Protein AF-A0A6C0IFX6-F1 (afdb_monomer_lite)

Radius of gyration: 13.67 Å; chains: 1; bounding box: 35×26×36 Å

pLDDT: mean 86.65, std 9.09, range [55.78, 96.12]

Sequence (103 aa):
MAHICEYYYKIERQNGSVSKLKREEFRNCIEEYYDDFLTNEIYSISKIYKLKETNKRFKMTLFTTEYNFEPEDYIEHYRSLSEDIYGVKTLNEFDIVIIEKFN

Secondary structure (DSSP, 8-state):
---EEEEEEEEEETTS-EEEE-HHHHHHHHHHHHHHHHHS-EEEEEEEEEETTT--EEEEEEEETT----HHHHHHHHHHS-HHHH-TT-S-HHHHHHHHHH-

Organism: NCBI:txid1070528

Foldseek 3Di:
DWAWPDKWKWWAFQVGDIDTGHPVRVVCCCVVQVPVVLVGGTAWIWMWTATPPPRDIDIQTLDHPVDDDQLVVSVVVVVPDDCVVCNDCNDDPVSSVSNNSHD

Structure (mmCIF, N/CA/C/O backbone):
data_AF-A0A6C0IFX6-F1
#
_entry.id   AF-A0A6C0IFX6-F1
#
loop_
_atom_site.group_PDB
_atom_site.id
_atom_site.type_symbol
_atom_site.label_atom_id
_atom_site.label_alt_id
_atom_site.label_comp_id
_atom_site.label_asym_id
_atom_site.label_entity_id
_atom_site.label_seq_id
_atom_site.pdbx_PDB_ins_code
_atom_site.Cartn_x
_atom_site.Cartn_y
_atom_site.Cartn_z
_atom_site.occupancy
_atom_site.B_iso_or_equiv
_atom_site.auth_seq_id
_atom_site.auth_comp_id
_atom_site.auth_asym_id
_atom_site.auth_atom_id
_atom_site.pdbx_PDB_model_num
ATOM 1 N N . MET A 1 1 ? -16.604 -4.539 13.005 1.00 66.12 1 MET A N 1
ATOM 2 C CA . MET A 1 1 ? -16.081 -3.947 11.761 1.00 66.12 1 MET A CA 1
ATOM 3 C C . MET A 1 1 ? -15.253 -2.715 12.070 1.00 66.12 1 MET A C 1
ATOM 5 O O . MET A 1 1 ? -15.796 -1.720 12.539 1.00 66.12 1 MET A O 1
ATOM 9 N N . ALA A 1 2 ? -13.936 -2.814 11.882 1.00 79.00 2 ALA A N 1
ATOM 10 C CA . ALA A 1 2 ? -13.025 -1.688 12.057 1.00 79.00 2 ALA A CA 1
ATOM 11 C C . ALA A 1 2 ? -12.953 -0.848 10.769 1.00 79.00 2 ALA A C 1
ATOM 13 O O . ALA A 1 2 ? -13.082 -1.379 9.666 1.00 79.00 2 ALA A O 1
ATOM 14 N N . HIS A 1 3 ? -12.749 0.459 10.886 1.00 85.62 3 HIS A N 1
ATOM 15 C CA . HIS A 1 3 ? -12.799 1.392 9.765 1.00 85.62 3 HIS A CA 1
ATOM 16 C C . HIS A 1 3 ? -11.473 2.122 9.581 1.00 85.62 3 HIS A C 1
ATOM 18 O O . HIS A 1 3 ? -10.866 2.607 10.536 1.00 85.62 3 HIS A O 1
ATOM 24 N N . ILE A 1 4 ? -11.044 2.257 8.327 1.00 88.50 4 ILE A N 1
ATOM 25 C CA . ILE A 1 4 ? -9.862 3.044 7.977 1.00 88.50 4 ILE A CA 1
ATOM 26 C C . ILE A 1 4 ? -10.208 4.534 8.072 1.00 88.50 4 ILE A C 1
ATOM 28 O O . ILE A 1 4 ? -11.146 4.994 7.424 1.00 88.50 4 ILE A O 1
ATOM 32 N N . CYS A 1 5 ? -9.451 5.297 8.864 1.00 89.62 5 CYS A N 1
ATOM 33 C CA . CYS A 1 5 ? -9.633 6.750 8.994 1.00 89.62 5 CYS A CA 1
ATOM 34 C C . CYS A 1 5 ? -8.589 7.578 8.238 1.00 89.62 5 CYS A C 1
ATOM 36 O O . CYS A 1 5 ? -8.837 8.739 7.927 1.00 89.62 5 CYS A O 1
ATOM 38 N N . GLU A 1 6 ? -7.432 6.995 7.943 1.00 91.19 6 GLU A N 1
ATOM 39 C CA . GLU A 1 6 ? -6.330 7.654 7.248 1.00 91.19 6 GLU A CA 1
ATOM 40 C C . GLU A 1 6 ? -5.489 6.589 6.542 1.00 91.19 6 GLU A C 1
ATOM 42 O O . GLU A 1 6 ? -5.260 5.511 7.103 1.00 91.19 6 GLU A O 1
ATOM 47 N N . TYR A 1 7 ? -5.013 6.886 5.333 1.00 94.94 7 TYR A N 1
ATOM 48 C CA . TYR A 1 7 ? -3.993 6.080 4.671 1.00 94.94 7 TYR A CA 1
ATOM 49 C C . TYR A 1 7 ? -3.142 6.903 3.699 1.00 94.94 7 TYR A C 1
ATOM 51 O O . TYR A 1 7 ? -3.568 7.946 3.200 1.00 94.94 7 TYR A O 1
ATOM 59 N N . TYR A 1 8 ? -1.941 6.402 3.425 1.00 95.62 8 TYR A N 1
ATOM 60 C CA . TYR A 1 8 ? -1.032 6.894 2.393 1.00 95.62 8 TYR A CA 1
ATOM 61 C C . TYR A 1 8 ? -0.257 5.722 1.783 1.00 95.62 8 TYR A C 1
ATOM 63 O O . TYR A 1 8 ? -0.156 4.649 2.384 1.00 95.62 8 TYR A O 1
ATOM 71 N N . TYR A 1 9 ? 0.318 5.934 0.607 1.00 95.88 9 TYR A N 1
ATOM 72 C CA . TYR A 1 9 ? 1.211 4.994 -0.054 1.00 95.88 9 TYR A CA 1
ATOM 73 C C . TYR A 1 9 ? 2.657 5.361 0.255 1.00 95.88 9 TYR A C 1
ATOM 75 O O . TYR A 1 9 ? 3.070 6.511 0.106 1.00 95.88 9 TYR A O 1
ATOM 83 N N . LYS A 1 10 ? 3.420 4.383 0.726 1.00 95.75 10 LYS A N 1
ATOM 84 C CA . LYS A 1 10 ? 4.867 4.438 0.893 1.00 95.75 10 LYS A CA 1
ATOM 85 C C . LYS A 1 10 ? 5.493 3.763 -0.323 1.00 95.75 10 LYS A C 1
ATOM 87 O O . LYS A 1 10 ? 5.203 2.597 -0.574 1.00 95.75 10 LYS A O 1
ATOM 92 N N . ILE A 1 11 ? 6.340 4.488 -1.039 1.00 92.75 11 ILE A N 1
ATOM 93 C CA . ILE A 1 11 ? 7.115 3.971 -2.168 1.00 92.75 11 ILE A CA 1
ATOM 94 C C . ILE A 1 11 ? 8.578 4.001 -1.749 1.00 92.75 11 ILE A C 1
ATOM 96 O O . ILE A 1 11 ? 9.087 5.055 -1.364 1.00 92.75 11 ILE A O 1
ATOM 100 N N . GLU A 1 12 ? 9.226 2.846 -1.773 1.00 92.50 12 GLU A N 1
ATOM 101 C CA . GLU A 1 12 ? 10.642 2.682 -1.449 1.00 92.50 12 GLU A CA 1
ATOM 102 C C . GLU A 1 12 ? 11.388 2.392 -2.744 1.00 92.50 12 GLU A C 1
ATOM 104 O O . GLU A 1 12 ? 10.958 1.529 -3.509 1.00 92.50 12 GLU A O 1
ATOM 109 N N . ARG A 1 13 ? 12.486 3.108 -2.992 1.00 89.75 13 ARG A N 1
ATOM 110 C CA . ARG A 1 13 ? 13.356 2.876 -4.148 1.00 89.75 13 ARG A CA 1
ATOM 111 C C . ARG A 1 13 ? 14.601 2.079 -3.749 1.00 89.75 13 ARG A C 1
ATOM 113 O O . ARG A 1 13 ? 14.983 2.081 -2.581 1.00 89.75 13 ARG A O 1
ATOM 120 N N . GLN A 1 14 ? 15.268 1.439 -4.705 1.00 87.88 14 GLN A N 1
ATOM 121 C CA . GLN A 1 14 ? 16.463 0.613 -4.505 1.00 87.88 14 GLN A CA 1
ATOM 122 C C . GLN A 1 14 ? 17.633 1.422 -3.937 1.00 87.88 14 GLN A C 1
ATOM 124 O O . GLN A 1 14 ? 18.419 0.904 -3.151 1.00 87.88 14 GLN A O 1
ATOM 129 N N . ASN A 1 15 ? 17.707 2.719 -4.250 1.00 86.75 15 ASN A N 1
ATOM 130 C CA . ASN A 1 15 ? 18.670 3.643 -3.648 1.00 86.75 15 ASN A CA 1
ATOM 131 C C . ASN A 1 15 ? 18.355 4.022 -2.179 1.00 86.75 15 ASN A C 1
ATOM 133 O O . ASN A 1 15 ? 19.052 4.847 -1.589 1.00 86.75 15 ASN A O 1
ATOM 137 N N . GLY A 1 16 ? 17.298 3.454 -1.586 1.00 86.19 16 GLY A N 1
ATOM 138 C CA . GLY A 1 16 ? 16.865 3.700 -0.209 1.00 86.19 16 GLY A CA 1
ATOM 139 C C . GLY A 1 16 ? 15.996 4.946 -0.020 1.00 86.19 16 GLY A C 1
ATOM 140 O O . GLY A 1 16 ? 15.546 5.212 1.097 1.00 86.19 16 GLY A O 1
ATOM 141 N N . SER A 1 17 ? 15.732 5.721 -1.077 1.00 89.31 17 SER A N 1
ATOM 142 C CA . SER A 1 17 ? 14.811 6.857 -0.990 1.00 89.31 17 SER A CA 1
ATOM 143 C C . SER A 1 17 ? 13.376 6.391 -0.749 1.00 89.31 17 SER A C 1
ATOM 145 O O . SER A 1 17 ? 12.927 5.361 -1.253 1.00 89.31 17 SER A O 1
ATOM 147 N N . VAL A 1 18 ? 12.648 7.169 0.053 1.00 92.19 18 VAL A N 1
ATOM 148 C CA . VAL A 1 18 ? 11.276 6.856 0.452 1.00 92.19 18 VAL A CA 1
ATOM 149 C C . VAL A 1 18 ? 10.376 8.046 0.170 1.00 92.19 18 VAL A C 1
ATOM 151 O O . VAL A 1 18 ? 10.601 9.142 0.686 1.00 92.19 18 VAL A O 1
ATOM 154 N N . SER A 1 19 ? 9.304 7.806 -0.575 1.00 91.38 19 SER A N 1
ATOM 155 C CA . SER A 1 19 ? 8.232 8.770 -0.814 1.00 91.38 19 SER A CA 1
ATOM 156 C C . SER A 1 19 ? 6.965 8.347 -0.076 1.00 91.38 19 SER A C 1
ATOM 158 O O . SER A 1 19 ? 6.665 7.158 0.050 1.00 91.38 19 SER A O 1
ATOM 160 N N . LYS A 1 20 ? 6.214 9.327 0.430 1.00 95.25 20 LYS A N 1
ATOM 161 C CA . LYS A 1 20 ? 4.895 9.122 1.036 1.00 95.25 20 LYS A CA 1
ATOM 162 C C . LYS A 1 20 ? 3.889 9.965 0.274 1.00 95.25 20 LYS A C 1
ATOM 164 O O . LYS A 1 20 ? 3.998 11.185 0.310 1.00 95.25 20 LYS A O 1
ATOM 169 N N . LEU A 1 21 ? 2.946 9.314 -0.392 1.00 93.56 21 LEU A N 1
ATOM 170 C CA . LEU A 1 21 ? 1.983 9.956 -1.277 1.00 93.56 21 LEU A CA 1
ATOM 171 C C . LEU A 1 21 ? 0.558 9.624 -0.846 1.00 93.56 21 LEU A C 1
ATOM 173 O O . LEU A 1 21 ? 0.248 8.494 -0.457 1.00 93.56 21 LEU A O 1
ATOM 177 N N . LYS A 1 22 ? -0.339 10.597 -0.942 1.00 94.94 22 LYS A N 1
ATOM 178 C CA . LYS A 1 22 ? -1.780 10.343 -0.917 1.00 94.94 22 LYS A CA 1
ATOM 179 C C . LYS A 1 22 ? -2.198 9.646 -2.211 1.00 94.94 22 LYS A C 1
ATOM 181 O O . LYS A 1 22 ? -1.457 9.617 -3.189 1.00 94.94 22 LYS A O 1
ATOM 186 N N . ARG A 1 23 ? -3.420 9.108 -2.222 1.00 92.00 23 ARG A N 1
ATOM 187 C CA . ARG A 1 23 ? -3.988 8.424 -3.393 1.00 92.00 23 ARG A CA 1
ATOM 188 C C . ARG A 1 23 ? -3.889 9.259 -4.668 1.00 92.00 23 ARG A C 1
ATOM 190 O O . ARG A 1 23 ? -3.364 8.759 -5.647 1.00 92.00 23 ARG A O 1
ATOM 197 N N . GLU A 1 24 ? -4.367 10.500 -4.638 1.00 91.62 24 GLU A N 1
ATOM 198 C CA . GLU A 1 24 ? -4.400 11.354 -5.834 1.00 91.62 24 GLU A CA 1
ATOM 199 C C . GLU A 1 24 ? -2.993 11.702 -6.332 1.00 91.62 24 GLU A C 1
ATOM 201 O O . GLU A 1 24 ? -2.729 11.641 -7.524 1.00 91.62 24 GLU A O 1
ATOM 206 N N . GLU A 1 25 ? -2.058 11.979 -5.418 1.00 91.12 25 GLU A N 1
ATOM 207 C CA . GLU A 1 25 ? -0.659 12.250 -5.773 1.00 91.12 25 GLU A CA 1
ATOM 208 C C . GLU A 1 25 ? -0.025 11.030 -6.444 1.00 91.12 25 GLU A C 1
ATOM 210 O O . GLU A 1 25 ? 0.612 11.156 -7.485 1.00 91.12 25 GLU A O 1
ATOM 215 N N . PHE A 1 26 ? -0.240 9.837 -5.881 1.00 89.75 26 PHE A N 1
ATOM 216 C CA . PHE A 1 26 ? 0.303 8.617 -6.462 1.00 89.75 26 PHE A CA 1
ATOM 217 C C . PHE A 1 26 ? -0.360 8.276 -7.800 1.00 89.75 26 PHE A C 1
ATOM 219 O O . PHE A 1 26 ? 0.322 7.891 -8.746 1.00 89.75 26 PHE A O 1
ATOM 226 N N . ARG A 1 27 ? -1.676 8.464 -7.907 1.00 89.19 27 ARG A N 1
ATOM 227 C CA . ARG A 1 27 ? -2.409 8.267 -9.157 1.00 89.19 27 ARG A CA 1
ATOM 228 C C . ARG A 1 27 ? -1.844 9.142 -10.271 1.00 89.19 27 ARG A C 1
ATOM 230 O O . ARG A 1 27 ? -1.539 8.612 -11.333 1.00 89.19 27 ARG A O 1
ATOM 237 N N . ASN A 1 28 ? -1.629 10.426 -10.001 1.00 87.56 28 ASN A N 1
ATOM 238 C CA . ASN A 1 28 ? -1.034 11.337 -10.973 1.00 87.56 28 ASN A CA 1
ATOM 239 C C . ASN A 1 28 ? 0.389 10.900 -11.346 1.00 87.56 28 ASN A C 1
ATOM 241 O O . ASN A 1 28 ? 0.731 10.908 -12.519 1.00 87.56 28 ASN A O 1
ATOM 245 N N . CYS A 1 29 ? 1.203 10.432 -10.389 1.00 82.81 29 CYS A N 1
ATOM 246 C CA . CYS A 1 29 ? 2.534 9.898 -10.703 1.00 82.81 29 CYS A CA 1
ATOM 247 C C . CYS A 1 29 ? 2.487 8.684 -11.646 1.00 82.81 29 CYS A C 1
ATOM 249 O O . CYS A 1 29 ? 3.313 8.594 -12.551 1.00 82.81 29 CYS A O 1
ATOM 251 N N . ILE A 1 30 ? 1.538 7.763 -11.442 1.00 81.25 30 ILE A N 1
ATOM 252 C CA . ILE A 1 30 ? 1.351 6.597 -12.317 1.00 81.25 30 ILE A CA 1
ATOM 253 C C . ILE A 1 30 ? 0.865 7.040 -13.701 1.00 81.25 30 ILE A C 1
ATOM 255 O O . ILE A 1 30 ? 1.339 6.502 -14.691 1.00 81.25 30 ILE A O 1
ATOM 259 N N . GLU A 1 31 ? -0.075 7.983 -13.788 1.00 80.25 31 GLU A N 1
ATOM 260 C CA . GLU A 1 31 ? -0.654 8.425 -15.065 1.00 80.25 31 GLU A CA 1
ATOM 261 C C . GLU A 1 31 ? 0.312 9.301 -15.888 1.00 80.25 31 GLU A C 1
ATOM 263 O O . GLU A 1 31 ? 0.376 9.150 -17.105 1.00 80.25 31 GLU A O 1
ATOM 268 N N . GLU A 1 32 ? 1.083 10.184 -15.245 1.00 72.69 32 GLU A N 1
ATOM 269 C CA . GLU A 1 32 ? 1.979 11.134 -15.924 1.00 72.69 32 GLU A CA 1
ATOM 270 C C . GLU A 1 32 ? 3.347 10.538 -16.286 1.00 72.69 32 GLU A C 1
ATOM 272 O O . GLU A 1 32 ? 3.939 10.939 -17.286 1.00 72.69 32 GLU A O 1
ATOM 277 N N . TYR A 1 33 ? 3.856 9.590 -15.492 1.00 64.44 33 TYR A N 1
ATOM 278 C CA . TYR A 1 33 ? 5.241 9.117 -15.598 1.00 64.44 33 TYR A CA 1
ATOM 279 C C . TYR A 1 33 ? 5.356 7.594 -15.616 1.00 64.44 33 TYR A C 1
ATOM 281 O O . TYR A 1 33 ? 6.398 7.083 -15.234 1.00 64.44 33 TYR A O 1
ATOM 289 N N . TYR A 1 34 ? 4.320 6.853 -16.027 1.00 65.81 34 TYR A N 1
ATOM 290 C CA . TYR A 1 34 ? 4.283 5.386 -15.912 1.00 65.81 34 TYR A CA 1
ATOM 291 C C . TYR A 1 34 ? 5.581 4.684 -16.355 1.00 65.81 34 TYR A C 1
ATOM 293 O O . TYR A 1 34 ? 6.122 3.867 -15.610 1.00 65.81 34 TYR A O 1
ATOM 301 N N . ASP A 1 35 ? 6.118 5.055 -17.521 1.00 62.66 35 ASP A N 1
ATOM 302 C CA . ASP A 1 35 ? 7.339 4.459 -18.076 1.00 62.66 35 ASP A CA 1
ATOM 303 C C . ASP A 1 35 ? 8.603 4.856 -17.289 1.00 62.66 35 ASP A C 1
ATOM 305 O O . ASP A 1 35 ? 9.452 4.011 -17.001 1.00 62.66 35 ASP A O 1
ATOM 309 N N . ASP A 1 36 ? 8.708 6.111 -16.844 1.00 61.69 36 ASP A N 1
ATOM 310 C CA . ASP A 1 36 ? 9.794 6.584 -15.970 1.00 61.69 36 ASP A CA 1
ATOM 311 C C . ASP A 1 36 ? 9.684 5.998 -14.551 1.00 61.69 36 ASP A C 1
ATOM 313 O O . ASP A 1 36 ? 10.675 5.825 -13.843 1.00 61.69 36 ASP A O 1
ATOM 317 N N . PHE A 1 37 ? 8.469 5.687 -14.109 1.00 62.00 37 PHE A N 1
ATOM 318 C CA . PHE A 1 37 ? 8.167 5.137 -12.792 1.00 62.00 37 PHE A CA 1
ATOM 319 C C . PHE A 1 37 ? 8.478 3.634 -12.731 1.00 62.00 37 PHE A C 1
ATOM 321 O O . PH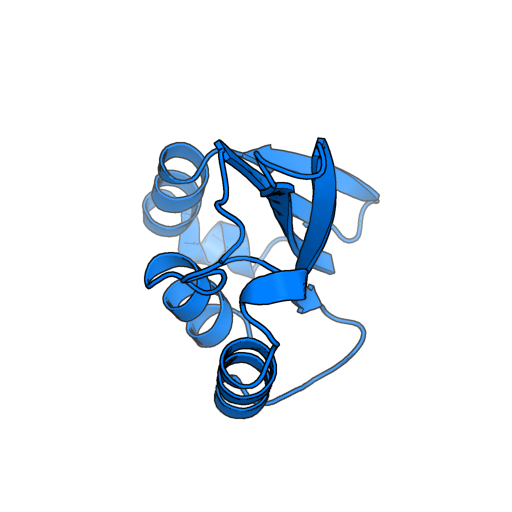E A 1 37 ? 8.944 3.157 -11.699 1.00 62.00 37 PHE A O 1
ATOM 328 N N . LEU A 1 38 ? 8.288 2.908 -13.842 1.00 58.75 38 LEU A N 1
ATOM 329 C CA . LEU A 1 38 ? 8.694 1.506 -14.011 1.00 58.75 38 LEU A CA 1
ATOM 330 C C . LEU A 1 38 ? 10.197 1.340 -14.281 1.00 58.75 38 LEU A C 1
ATOM 332 O O . LEU A 1 38 ? 10.793 0.362 -13.837 1.00 58.75 38 LEU A O 1
ATOM 336 N N . THR A 1 39 ? 10.829 2.286 -14.981 1.00 55.78 39 THR A N 1
ATOM 337 C CA . THR A 1 39 ? 12.284 2.250 -15.227 1.00 55.78 39 THR A CA 1
ATOM 338 C C . THR A 1 39 ? 13.112 2.636 -13.998 1.00 55.78 39 THR A C 1
ATOM 340 O O . THR A 1 39 ? 14.284 2.269 -13.914 1.00 55.78 39 THR A O 1
ATOM 343 N N . ASN A 1 40 ? 12.520 3.320 -13.013 1.00 58.38 40 ASN A N 1
ATOM 344 C CA . ASN A 1 40 ? 13.219 3.783 -11.817 1.00 58.38 40 ASN A CA 1
ATOM 345 C C . ASN A 1 40 ? 12.995 2.884 -10.603 1.00 58.38 40 ASN A C 1
ATOM 347 O O . ASN A 1 40 ? 12.144 3.178 -9.772 1.00 58.38 40 ASN A O 1
ATOM 351 N N . GLU A 1 41 ? 13.869 1.894 -10.423 1.00 74.56 41 GLU A N 1
ATOM 352 C CA . GLU A 1 41 ? 14.384 1.513 -9.100 1.00 74.56 41 GLU A CA 1
ATOM 353 C C . GLU A 1 41 ? 13.331 1.279 -7.992 1.00 74.56 41 GLU A C 1
ATOM 355 O O . GLU A 1 41 ? 13.649 1.509 -6.833 1.00 74.56 41 GLU A O 1
ATOM 360 N N . ILE A 1 42 ? 12.081 0.878 -8.248 1.00 86.94 42 ILE A N 1
ATOM 361 C CA . ILE A 1 42 ? 11.125 0.674 -7.146 1.00 86.94 42 ILE A CA 1
ATOM 362 C C . ILE A 1 42 ? 11.470 -0.635 -6.454 1.00 86.94 42 ILE A C 1
ATOM 364 O O . ILE A 1 42 ? 11.495 -1.696 -7.065 1.00 86.94 42 ILE A O 1
ATOM 368 N N . TYR A 1 43 ? 11.737 -0.541 -5.158 1.00 89.88 43 TYR A N 1
ATOM 369 C CA . TYR A 1 43 ? 11.981 -1.683 -4.295 1.00 89.88 43 TYR A CA 1
ATOM 370 C C . TYR A 1 43 ? 10.678 -2.249 -3.740 1.00 89.88 43 TYR A C 1
ATOM 372 O O . TYR A 1 43 ? 10.467 -3.456 -3.738 1.00 89.88 43 TYR A O 1
ATOM 380 N N . SER A 1 44 ? 9.791 -1.378 -3.247 1.00 92.25 44 SER A N 1
ATOM 381 C CA . SER A 1 44 ? 8.487 -1.807 -2.741 1.00 92.25 44 SER A CA 1
ATOM 382 C C . SER A 1 44 ? 7.461 -0.682 -2.738 1.00 92.25 44 SER A C 1
ATOM 384 O O . SER A 1 44 ? 7.794 0.497 -2.587 1.00 92.25 44 SER A O 1
ATOM 386 N N . ILE A 1 45 ? 6.193 -1.067 -2.850 1.00 93.19 45 ILE A N 1
ATOM 387 C CA . ILE A 1 45 ? 5.043 -0.178 -2.694 1.00 93.19 45 ILE A CA 1
ATOM 388 C C . ILE A 1 45 ? 4.186 -0.733 -1.565 1.00 93.19 45 ILE A C 1
ATOM 390 O O . ILE A 1 45 ? 3.902 -1.929 -1.494 1.00 93.19 45 ILE A O 1
ATOM 394 N N . SER A 1 46 ? 3.782 0.118 -0.629 1.00 95.25 46 SER A N 1
ATOM 395 C CA . SER A 1 46 ? 2.953 -0.301 0.499 1.00 95.25 46 SER A CA 1
ATOM 396 C C . SER A 1 46 ? 1.926 0.748 0.881 1.00 95.25 46 SER A C 1
ATOM 398 O O . SER A 1 46 ? 2.252 1.919 1.042 1.00 95.25 46 SER A O 1
ATOM 400 N N . LYS A 1 47 ? 0.693 0.324 1.133 1.00 95.69 47 LYS A N 1
ATOM 401 C CA . LYS A 1 47 ? -0.332 1.152 1.761 1.00 95.69 47 LYS A CA 1
ATOM 402 C C . LYS A 1 47 ? -0.167 1.101 3.275 1.00 95.69 47 LYS A C 1
ATOM 404 O O . LYS A 1 47 ? -0.264 0.041 3.894 1.00 95.69 47 LYS A O 1
ATOM 409 N N . ILE A 1 48 ? 0.066 2.258 3.880 1.00 96.12 48 ILE A N 1
ATOM 410 C CA . ILE A 1 48 ? 0.076 2.422 5.331 1.00 96.12 48 ILE A CA 1
ATOM 411 C C . ILE A 1 48 ? -1.253 3.036 5.731 1.00 96.12 48 ILE A C 1
ATOM 413 O O . ILE A 1 48 ? -1.578 4.137 5.289 1.00 96.12 48 ILE A O 1
ATOM 417 N N . TYR A 1 49 ? -2.015 2.344 6.570 1.00 94.44 49 TYR A N 1
ATOM 418 C CA . TYR A 1 49 ? -3.343 2.795 6.969 1.00 94.44 49 TYR A CA 1
ATOM 419 C C . TYR A 1 49 ? -3.566 2.661 8.471 1.00 94.44 49 TYR A C 1
ATOM 421 O O . TYR A 1 49 ? -2.873 1.917 9.170 1.00 94.44 49 TYR A O 1
ATOM 429 N N . LYS A 1 50 ? -4.526 3.432 8.974 1.00 93.81 50 LYS A N 1
ATOM 430 C CA . LYS A 1 50 ? -4.851 3.527 10.393 1.00 93.81 50 LYS A CA 1
ATOM 431 C C . LYS A 1 50 ? -6.318 3.200 10.633 1.00 93.81 50 LYS A C 1
ATOM 433 O O . LYS A 1 50 ? -7.188 3.738 9.948 1.00 93.81 50 LYS A O 1
ATOM 438 N N . LEU A 1 51 ? -6.579 2.362 11.634 1.00 92.12 51 LEU A N 1
ATOM 439 C CA . LEU A 1 51 ? -7.935 2.041 12.073 1.00 92.12 51 LEU A CA 1
ATOM 440 C C . LEU A 1 51 ? -8.440 3.059 13.094 1.00 92.12 51 LEU A C 1
ATOM 442 O O . LEU A 1 51 ? -7.714 3.451 14.012 1.00 92.12 51 LEU A O 1
ATOM 446 N N . LYS A 1 52 ? -9.699 3.465 12.947 1.00 89.38 52 LYS A N 1
ATOM 447 C CA . LYS A 1 52 ? -10.353 4.470 13.788 1.00 89.38 52 LYS A CA 1
ATOM 448 C C . LYS A 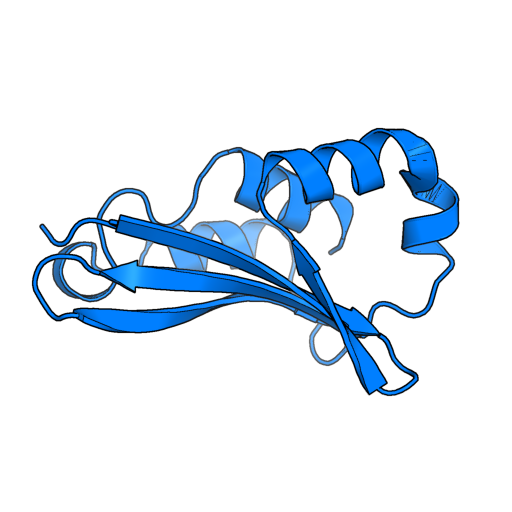1 52 ? -10.585 3.966 15.211 1.00 89.38 52 LYS A C 1
ATOM 450 O O . LYS A 1 52 ? -10.354 4.705 16.161 1.00 89.38 52 LYS A O 1
ATOM 455 N N . GLU A 1 53 ? -11.010 2.716 15.353 1.00 88.81 53 GLU A N 1
ATOM 456 C CA . GLU A 1 53 ? -11.483 2.129 16.613 1.00 88.81 53 GLU A CA 1
ATOM 457 C C . GLU A 1 53 ? -10.322 1.773 17.539 1.00 88.81 53 GLU A C 1
ATOM 459 O O . GLU A 1 53 ? -10.390 1.975 18.746 1.00 88.81 53 GLU A O 1
ATOM 464 N N . THR A 1 54 ? -9.241 1.241 16.969 1.00 87.56 54 THR A N 1
ATOM 465 C CA . THR A 1 54 ? -8.090 0.746 17.738 1.00 87.56 54 THR A CA 1
ATOM 466 C C . THR A 1 54 ? -6.896 1.689 17.700 1.00 87.56 54 THR A C 1
ATOM 468 O O . THR A 1 54 ? -5.919 1.457 18.409 1.00 87.56 54 THR A O 1
ATOM 471 N N . ASN A 1 55 ? -6.934 2.725 16.851 1.00 88.12 55 ASN A N 1
ATOM 472 C CA . ASN A 1 55 ? -5.814 3.631 16.587 1.00 88.12 55 ASN A CA 1
ATOM 473 C C . ASN A 1 55 ? -4.550 2.914 16.050 1.00 88.12 55 ASN A C 1
ATOM 475 O O . ASN A 1 55 ? -3.492 3.538 15.931 1.00 88.12 55 ASN A O 1
ATOM 479 N N . LYS A 1 56 ? -4.648 1.614 15.722 1.00 90.62 56 LYS A N 1
ATOM 480 C CA . LYS A 1 56 ? -3.549 0.785 15.217 1.00 90.62 56 LYS A CA 1
ATOM 481 C C . LYS A 1 56 ? -3.231 1.134 13.770 1.00 90.62 56 LYS A C 1
ATOM 483 O O . LYS A 1 56 ? -4.115 1.500 12.994 1.00 90.62 56 LYS A O 1
ATOM 488 N N . ARG A 1 57 ? -1.952 0.999 13.420 1.00 93.38 57 ARG A N 1
ATOM 489 C CA . ARG A 1 57 ? -1.438 1.183 12.063 1.00 93.38 57 ARG A CA 1
ATOM 490 C C . ARG A 1 57 ? -1.037 -0.156 11.472 1.00 93.38 57 ARG A C 1
ATOM 492 O O . ARG A 1 57 ? -0.432 -0.972 12.161 1.00 93.38 57 ARG A O 1
ATOM 499 N N . PHE A 1 58 ? -1.330 -0.323 10.194 1.00 93.56 58 PHE A N 1
ATOM 500 C CA . PHE A 1 58 ? -1.028 -1.520 9.428 1.00 93.56 58 PHE A CA 1
ATOM 501 C C . PHE A 1 58 ? -0.266 -1.144 8.160 1.00 93.56 58 PHE A C 1
ATOM 503 O O . PHE A 1 58 ? -0.421 -0.038 7.631 1.00 93.56 58 PHE A O 1
ATOM 510 N N . LYS A 1 59 ? 0.570 -2.074 7.696 1.00 94.69 59 LYS A N 1
ATOM 511 C CA . LYS A 1 59 ? 1.272 -2.018 6.414 1.00 94.69 59 LYS A CA 1
ATOM 512 C C . LYS A 1 59 ? 0.707 -3.125 5.532 1.00 94.69 59 LYS A C 1
ATOM 514 O O . LYS A 1 59 ? 0.748 -4.286 5.924 1.00 94.69 59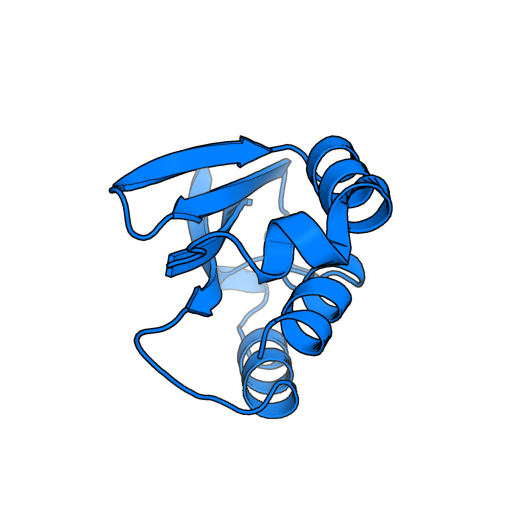 LYS A O 1
ATOM 519 N N . MET A 1 60 ? 0.213 -2.750 4.361 1.00 93.94 60 MET A N 1
ATOM 520 C CA . MET A 1 60 ? -0.219 -3.660 3.306 1.00 93.94 60 MET A CA 1
ATOM 521 C C . MET A 1 60 ? 0.735 -3.493 2.127 1.00 93.94 60 MET A C 1
ATOM 523 O O . MET A 1 60 ? 0.844 -2.392 1.591 1.00 93.94 60 MET A O 1
ATOM 527 N N . THR A 1 61 ? 1.479 -4.537 1.776 1.00 93.88 61 THR A N 1
ATOM 528 C CA . THR A 1 61 ? 2.474 -4.493 0.697 1.00 93.88 61 THR A CA 1
ATOM 529 C C . THR A 1 61 ? 1.782 -4.804 -0.625 1.00 93.88 61 THR A C 1
ATOM 531 O O . THR A 1 61 ? 1.168 -5.850 -0.757 1.00 93.88 61 THR A O 1
ATOM 534 N N . LEU A 1 62 ? 1.864 -3.895 -1.592 1.00 93.00 62 LEU A N 1
ATOM 535 C CA . LEU A 1 62 ? 1.209 -4.034 -2.900 1.00 93.00 62 LEU A CA 1
ATOM 536 C C . LEU A 1 62 ? 2.174 -4.528 -3.984 1.00 93.00 62 LEU A C 1
ATOM 538 O O . LEU A 1 62 ? 1.746 -5.058 -4.999 1.00 93.00 62 LEU A O 1
ATOM 542 N N . PHE A 1 63 ? 3.469 -4.315 -3.764 1.00 91.31 63 PHE A N 1
ATOM 543 C CA . PHE A 1 63 ? 4.551 -4.740 -4.641 1.00 91.31 63 PHE A CA 1
ATOM 544 C C . PHE A 1 63 ? 5.853 -4.799 -3.839 1.00 91.31 63 PHE A C 1
ATOM 546 O O . PHE A 1 63 ? 6.072 -3.967 -2.945 1.00 91.31 63 PHE A O 1
ATOM 553 N N . THR A 1 64 ? 6.725 -5.747 -4.164 1.00 90.62 64 THR A N 1
ATOM 554 C CA . THR A 1 64 ? 8.096 -5.8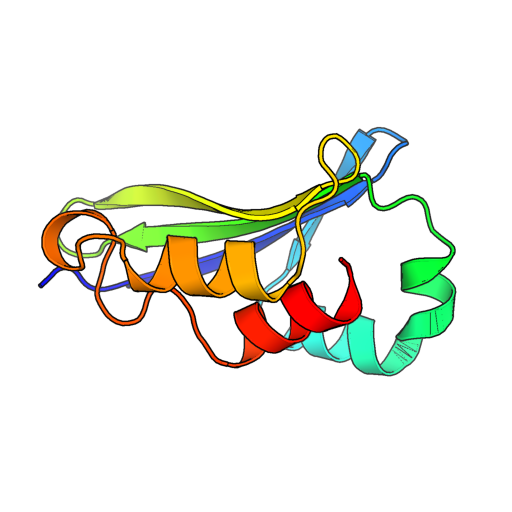22 -3.649 1.00 90.62 64 THR A CA 1
ATOM 555 C C . THR A 1 64 ? 8.979 -6.601 -4.613 1.00 90.62 64 THR A C 1
ATOM 557 O O . THR A 1 64 ? 8.540 -7.591 -5.177 1.00 90.62 64 THR A O 1
ATOM 560 N N . THR A 1 65 ? 10.245 -6.215 -4.754 1.00 88.62 65 THR A N 1
ATOM 561 C CA . THR A 1 65 ? 11.210 -6.978 -5.564 1.00 88.62 65 THR A CA 1
ATOM 562 C C . THR A 1 65 ? 11.754 -8.218 -4.847 1.00 88.62 65 THR A C 1
ATOM 564 O O . THR A 1 65 ? 12.454 -9.018 -5.458 1.00 88.62 65 THR A O 1
ATOM 567 N N . GLU A 1 66 ? 11.499 -8.370 -3.541 1.00 86.25 66 GLU A N 1
ATOM 568 C CA . GLU A 1 66 ? 11.966 -9.532 -2.762 1.00 86.25 66 GLU A CA 1
ATOM 569 C C . GLU A 1 66 ? 11.229 -10.832 -3.113 1.00 86.25 66 GLU A C 1
ATOM 571 O O . GLU A 1 66 ? 11.784 -11.918 -2.946 1.00 86.25 66 GLU A O 1
ATOM 576 N N . TYR A 1 67 ? 9.982 -10.728 -3.572 1.00 81.44 67 TYR A N 1
ATOM 577 C CA . TYR A 1 67 ? 9.114 -11.866 -3.842 1.00 81.44 67 TYR A CA 1
ATOM 578 C C . TYR A 1 67 ? 8.336 -11.617 -5.126 1.00 81.44 67 TYR A C 1
ATOM 580 O O . TYR A 1 67 ? 7.830 -10.520 -5.323 1.00 81.44 67 TYR A O 1
ATOM 588 N N . ASN A 1 68 ? 8.211 -12.647 -5.959 1.00 77.69 68 ASN A N 1
ATOM 589 C CA . ASN A 1 68 ? 7.448 -12.584 -7.199 1.00 77.69 68 ASN A CA 1
ATOM 590 C C . ASN A 1 68 ? 6.175 -13.417 -7.016 1.00 77.69 68 ASN A C 1
ATOM 592 O O . ASN A 1 68 ? 6.207 -14.637 -7.179 1.00 77.69 68 ASN A O 1
ATOM 596 N N . PHE A 1 69 ? 5.100 -12.770 -6.568 1.00 80.19 69 PHE A N 1
ATOM 597 C CA . PHE A 1 69 ? 3.772 -13.378 -6.490 1.00 80.19 69 PHE A CA 1
ATOM 598 C C . PHE A 1 69 ? 2.935 -12.891 -7.663 1.00 80.19 69 PHE A C 1
ATOM 600 O O . PHE A 1 69 ? 3.073 -11.738 -8.071 1.00 80.19 69 PHE A O 1
ATOM 607 N N . GLU A 1 70 ? 2.046 -13.744 -8.160 1.00 89.06 70 GLU A N 1
ATOM 608 C CA . GLU A 1 70 ? 1.098 -13.324 -9.184 1.00 89.06 70 GLU A CA 1
ATOM 609 C C . GLU A 1 70 ? 0.130 -12.273 -8.598 1.00 89.06 70 GLU A C 1
ATOM 611 O O . GLU A 1 70 ? -0.218 -12.337 -7.406 1.00 89.06 70 GLU A O 1
ATOM 616 N N . PRO A 1 71 ? -0.329 -11.296 -9.400 1.00 90.06 71 PRO A N 1
ATOM 617 C CA . PRO A 1 71 ? -1.300 -10.295 -8.964 1.00 90.06 71 PRO A CA 1
ATOM 618 C C . PRO A 1 71 ? -2.533 -10.890 -8.265 1.00 90.06 71 PRO A C 1
ATOM 620 O O . PRO A 1 71 ? -3.000 -10.353 -7.252 1.00 90.06 71 PRO A O 1
ATOM 623 N N . GLU A 1 72 ? -3.052 -12.013 -8.767 1.00 91.56 72 GLU A N 1
ATOM 624 C CA . GLU A 1 72 ? -4.226 -12.683 -8.207 1.00 91.56 72 GLU A CA 1
ATOM 625 C C . GLU A 1 72 ? -3.986 -13.184 -6.779 1.00 91.56 72 GLU A C 1
ATOM 627 O O . GLU A 1 72 ? -4.867 -13.018 -5.929 1.00 91.56 72 GLU A O 1
ATOM 632 N N . ASP A 1 73 ? -2.792 -13.710 -6.487 1.00 89.94 73 ASP A N 1
ATOM 633 C CA . ASP A 1 73 ? -2.431 -14.226 -5.162 1.00 89.94 73 ASP A CA 1
ATOM 634 C C . ASP A 1 73 ? -2.440 -13.104 -4.116 1.00 89.94 73 ASP A C 1
ATOM 636 O O . ASP A 1 73 ? -2.968 -13.262 -3.008 1.00 89.94 73 ASP A O 1
ATOM 640 N N . TYR A 1 74 ? -1.909 -11.928 -4.473 1.00 87.38 74 TYR A N 1
ATOM 641 C CA . TYR A 1 74 ? -1.951 -10.741 -3.615 1.00 87.38 74 TYR A CA 1
ATOM 642 C C . TYR A 1 74 ? -3.389 -10.301 -3.324 1.00 87.38 74 TYR A C 1
ATOM 644 O O . TYR A 1 74 ? -3.746 -10.007 -2.175 1.00 87.38 74 TYR A O 1
ATOM 652 N N . ILE A 1 75 ? -4.223 -10.245 -4.363 1.00 89.94 75 ILE A N 1
ATOM 653 C CA . ILE A 1 75 ? -5.614 -9.800 -4.257 1.00 89.94 75 ILE A CA 1
ATOM 654 C C . ILE A 1 75 ? -6.426 -10.780 -3.405 1.00 89.94 75 ILE A C 1
ATOM 656 O O . ILE A 1 75 ? -7.173 -10.347 -2.520 1.00 89.94 75 ILE A O 1
ATOM 660 N N . GLU A 1 76 ? -6.285 -12.084 -3.643 1.00 91.69 76 GLU A N 1
ATOM 661 C CA . GLU A 1 76 ? -6.978 -13.123 -2.882 1.00 91.69 76 GLU A CA 1
ATOM 662 C C . GLU A 1 76 ? -6.543 -13.119 -1.415 1.00 91.69 76 GLU A C 1
ATOM 664 O O . GLU A 1 76 ? -7.399 -13.095 -0.520 1.00 91.69 76 GLU A O 1
ATOM 669 N N . HIS A 1 77 ? -5.234 -13.025 -1.156 1.00 90.69 77 HIS A N 1
ATOM 670 C CA . HIS A 1 77 ? -4.701 -12.918 0.199 1.00 90.69 77 HIS A CA 1
ATOM 671 C C . HIS A 1 77 ? -5.371 -11.774 0.969 1.00 90.69 77 HIS A C 1
ATOM 673 O O . HIS A 1 77 ? -5.939 -11.997 2.043 1.00 90.69 77 HIS A O 1
ATOM 679 N N . TYR A 1 78 ? -5.385 -10.560 0.409 1.00 90.44 78 TYR A N 1
ATOM 680 C CA . TYR A 1 78 ? -5.964 -9.402 1.093 1.00 90.44 78 TYR A CA 1
ATOM 681 C C . TYR A 1 78 ? -7.487 -9.450 1.220 1.00 90.44 78 TYR A C 1
ATOM 683 O O . TYR A 1 78 ? -8.022 -8.9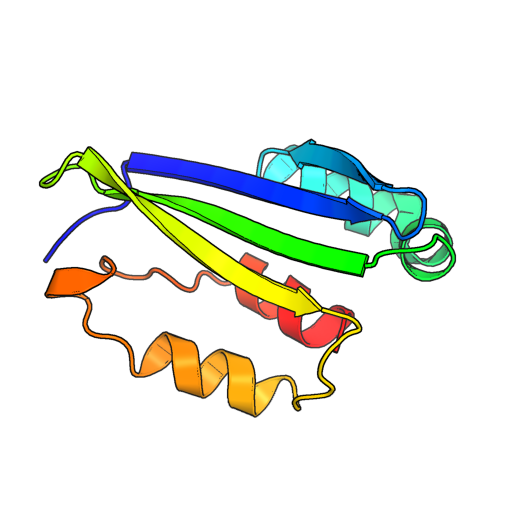57 2.215 1.00 90.44 78 TYR A O 1
ATOM 691 N N . ARG A 1 79 ? -8.194 -10.075 0.272 1.00 89.94 79 ARG A N 1
ATOM 692 C CA . ARG A 1 79 ? -9.645 -10.306 0.378 1.00 89.94 79 ARG A CA 1
ATOM 693 C C . ARG A 1 79 ? -10.006 -11.321 1.461 1.00 89.94 79 ARG A C 1
ATOM 695 O O . ARG A 1 79 ? -11.096 -11.230 2.017 1.00 89.94 79 ARG A O 1
ATOM 702 N N . SER A 1 80 ? -9.109 -12.256 1.774 1.00 90.06 80 SER A N 1
ATOM 703 C CA . SER A 1 80 ? -9.331 -13.263 2.819 1.00 90.06 80 SER A CA 1
ATOM 704 C C . SER A 1 80 ? -9.107 -12.748 4.250 1.00 90.06 80 SER A C 1
ATOM 706 O O . SER A 1 80 ? -9.473 -13.423 5.216 1.00 90.06 80 SER A O 1
ATOM 708 N N . LEU A 1 81 ? -8.521 -11.554 4.418 1.00 88.62 81 LEU A N 1
ATOM 709 C CA . LEU A 1 81 ? -8.225 -10.997 5.738 1.00 88.62 81 LEU A CA 1
ATOM 710 C C . LEU A 1 81 ? -9.496 -10.622 6.512 1.00 88.62 81 LEU A C 1
ATOM 712 O O . LEU A 1 81 ? -10.450 -10.064 5.978 1.00 88.62 81 LEU A O 1
ATOM 716 N N . SER A 1 82 ? -9.472 -10.863 7.826 1.00 87.69 82 SER A N 1
ATOM 717 C CA . SER A 1 82 ? -10.582 -10.516 8.718 1.00 87.69 82 SER A CA 1
ATOM 718 C C . SER A 1 82 ? -10.793 -9.000 8.801 1.00 87.69 82 SER A C 1
ATOM 720 O O . SER A 1 82 ? -9.947 -8.270 9.325 1.00 87.69 82 SER A O 1
ATOM 722 N N . GLU A 1 83 ? -11.964 -8.528 8.371 1.00 86.88 83 GLU A N 1
ATOM 723 C CA . GLU A 1 83 ? -12.336 -7.108 8.428 1.00 86.88 83 GLU A CA 1
ATOM 724 C C . GLU A 1 83 ? -12.441 -6.553 9.860 1.00 86.88 83 GLU A C 1
ATOM 726 O O . GLU A 1 83 ? -12.302 -5.348 10.084 1.00 86.88 83 GLU A O 1
ATOM 731 N N . ASP A 1 84 ? -12.662 -7.414 10.855 1.00 84.44 84 ASP A N 1
ATOM 732 C CA . ASP A 1 84 ? -12.694 -7.006 12.262 1.00 84.44 84 ASP A CA 1
ATOM 733 C C . ASP A 1 84 ? -11.300 -6.679 12.807 1.00 84.44 84 ASP A C 1
ATOM 735 O O . ASP A 1 84 ? -11.168 -5.827 13.688 1.00 84.44 84 ASP A O 1
ATOM 739 N N . ILE A 1 85 ? -10.259 -7.318 12.265 1.00 85.12 85 ILE A N 1
ATOM 740 C CA . ILE A 1 85 ? -8.866 -7.108 12.677 1.00 85.12 85 ILE A CA 1
ATOM 741 C C . ILE A 1 85 ? -8.197 -6.048 11.802 1.00 85.12 85 ILE A C 1
ATOM 743 O O . ILE A 1 85 ? -7.538 -5.147 12.323 1.00 85.12 85 ILE A O 1
ATOM 747 N N . TYR A 1 86 ? -8.353 -6.170 10.483 1.00 84.50 86 TYR A N 1
ATOM 748 C CA . TYR A 1 86 ? -7.604 -5.397 9.493 1.00 84.50 86 TYR A CA 1
ATOM 749 C C . TYR A 1 86 ? -8.384 -4.219 8.921 1.00 84.50 86 TYR A C 1
ATOM 751 O O . TYR A 1 86 ? -7.766 -3.341 8.329 1.00 84.50 86 TYR A O 1
ATOM 759 N N . GLY A 1 87 ? -9.694 -4.158 9.152 1.00 82.81 87 GLY A N 1
ATOM 760 C CA . GLY A 1 87 ? -10.574 -3.114 8.649 1.00 82.81 87 GLY A CA 1
ATOM 761 C C . GLY A 1 87 ? -11.417 -3.552 7.453 1.00 82.81 87 GLY A C 1
ATOM 762 O O . GLY A 1 87 ? -11.018 -4.388 6.641 1.00 82.81 87 GLY A O 1
ATOM 763 N N . VAL A 1 88 ? -12.601 -2.957 7.339 1.00 80.00 88 VAL A N 1
ATOM 764 C CA . VAL A 1 88 ? -13.529 -3.164 6.222 1.00 80.00 88 VAL A CA 1
ATOM 765 C C . VAL A 1 88 ? -12.965 -2.553 4.946 1.00 80.00 88 VAL A C 1
ATOM 767 O O . VAL A 1 88 ? -12.477 -1.418 4.973 1.00 80.00 88 VAL A O 1
ATOM 770 N N . LYS A 1 89 ? -13.099 -3.271 3.820 1.00 76.94 89 LYS A N 1
ATOM 771 C CA . LYS A 1 89 ? -12.668 -2.796 2.486 1.00 76.94 89 LYS A CA 1
ATOM 772 C C . LYS A 1 89 ? -11.219 -2.294 2.478 1.00 76.94 89 LYS A C 1
ATOM 774 O O . LYS A 1 89 ? -10.903 -1.241 1.919 1.00 76.94 89 LYS A O 1
ATOM 779 N N . THR A 1 90 ? -10.340 -3.049 3.136 1.00 84.50 90 THR A N 1
ATOM 780 C CA . THR A 1 90 ? -8.922 -2.693 3.240 1.00 84.50 90 THR A CA 1
ATOM 781 C C . THR A 1 90 ? -8.255 -2.636 1.869 1.00 84.50 90 THR A C 1
ATOM 783 O O . THR A 1 90 ? -7.487 -1.706 1.622 1.00 84.50 90 THR A O 1
ATOM 786 N N . LEU A 1 91 ? -8.609 -3.558 0.970 1.00 90.81 91 LEU A N 1
ATOM 787 C CA . LEU A 1 91 ? -8.234 -3.529 -0.440 1.00 90.81 91 LEU A CA 1
ATOM 788 C C . LEU A 1 91 ? -9.263 -2.707 -1.232 1.00 90.81 91 LEU A C 1
ATOM 790 O O . LEU A 1 91 ? -10.432 -3.085 -1.323 1.00 90.81 91 LEU A O 1
ATOM 794 N N . ASN A 1 92 ? -8.837 -1.571 -1.779 1.00 90.56 92 ASN A N 1
ATOM 795 C CA . ASN A 1 92 ? -9.649 -0.722 -2.649 1.00 90.56 92 ASN A CA 1
ATOM 796 C C . ASN A 1 92 ? -9.287 -0.933 -4.133 1.00 90.56 92 ASN A C 1
ATOM 798 O O . ASN A 1 92 ? -8.296 -1.577 -4.460 1.00 90.56 92 ASN A O 1
ATOM 802 N N . GLU A 1 93 ? -10.083 -0.367 -5.042 1.00 91.50 93 GLU A N 1
ATOM 803 C CA . GLU A 1 93 ? -9.870 -0.506 -6.494 1.00 91.50 93 GLU A CA 1
ATOM 804 C C . GLU A 1 93 ? -8.510 0.025 -6.964 1.00 91.50 93 GLU A C 1
ATOM 806 O O . GLU A 1 93 ? -7.902 -0.543 -7.861 1.00 91.50 93 GLU A O 1
ATOM 811 N N . PHE A 1 94 ? -8.004 1.097 -6.352 1.00 91.19 94 PHE A N 1
ATOM 812 C CA . PHE A 1 94 ? -6.700 1.646 -6.719 1.00 91.19 94 PHE A CA 1
ATOM 813 C C . PHE A 1 94 ? -5.545 0.767 -6.223 1.00 91.19 94 PHE A C 1
ATOM 815 O O . PHE A 1 94 ? -4.535 0.660 -6.907 1.00 91.19 94 PHE A O 1
ATOM 822 N N . ASP A 1 95 ? -5.708 0.092 -5.081 1.00 92.94 95 ASP A N 1
ATOM 823 C CA . ASP A 1 95 ? -4.753 -0.909 -4.600 1.00 92.94 95 ASP A CA 1
ATOM 824 C C . ASP A 1 95 ? -4.629 -2.064 -5.607 1.00 92.94 95 ASP A C 1
ATOM 826 O O . ASP A 1 95 ? -3.520 -2.502 -5.892 1.00 92.94 95 ASP A O 1
ATOM 830 N N . ILE A 1 96 ? -5.755 -2.511 -6.181 1.00 91.81 96 ILE A N 1
ATOM 831 C CA . ILE A 1 96 ? -5.789 -3.552 -7.223 1.00 91.81 96 ILE A CA 1
ATOM 832 C C . ILE A 1 96 ? -5.046 -3.083 -8.476 1.00 91.81 96 ILE A C 1
ATOM 834 O O . ILE A 1 96 ? -4.172 -3.793 -8.956 1.00 91.81 96 ILE A O 1
ATOM 838 N N . VAL A 1 97 ? -5.312 -1.856 -8.940 1.00 90.69 97 VAL A N 1
ATOM 839 C CA . VAL A 1 97 ? -4.603 -1.267 -10.091 1.00 90.69 97 VAL A CA 1
ATOM 840 C C . VAL A 1 97 ? -3.089 -1.225 -9.866 1.00 90.69 97 VAL A C 1
ATOM 842 O O . VAL A 1 97 ? -2.333 -1.425 -10.810 1.00 90.69 97 VAL A O 1
ATOM 845 N N . ILE A 1 98 ? -2.629 -0.966 -8.638 1.00 90.31 98 ILE A N 1
ATOM 846 C CA . ILE A 1 98 ? -1.198 -1.019 -8.306 1.00 90.31 98 ILE A CA 1
ATOM 847 C C . ILE A 1 98 ? -0.689 -2.463 -8.379 1.00 90.31 98 ILE A C 1
ATOM 849 O O . ILE A 1 98 ? 0.342 -2.703 -8.995 1.00 90.31 98 ILE A O 1
ATOM 853 N N . ILE A 1 99 ? -1.393 -3.423 -7.779 1.00 91.44 99 ILE A N 1
ATOM 854 C CA . ILE A 1 99 ? -0.965 -4.830 -7.783 1.00 91.44 99 ILE A CA 1
ATOM 855 C C . ILE A 1 99 ? -0.840 -5.360 -9.220 1.00 91.44 99 ILE A C 1
ATOM 857 O O . ILE A 1 99 ? 0.202 -5.911 -9.557 1.00 91.44 99 ILE A O 1
ATOM 861 N N . GLU A 1 100 ? -1.844 -5.123 -10.068 1.00 90.06 100 GLU A N 1
ATOM 862 C CA . GLU A 1 100 ? -1.893 -5.584 -11.468 1.00 90.06 100 GLU A CA 1
ATOM 863 C C . GLU A 1 100 ? -0.861 -4.910 -12.383 1.00 90.06 100 GLU A C 1
ATOM 865 O O . GLU A 1 100 ? -0.505 -5.450 -13.425 1.00 90.06 100 GLU A O 1
ATOM 870 N N . LYS A 1 101 ? -0.421 -3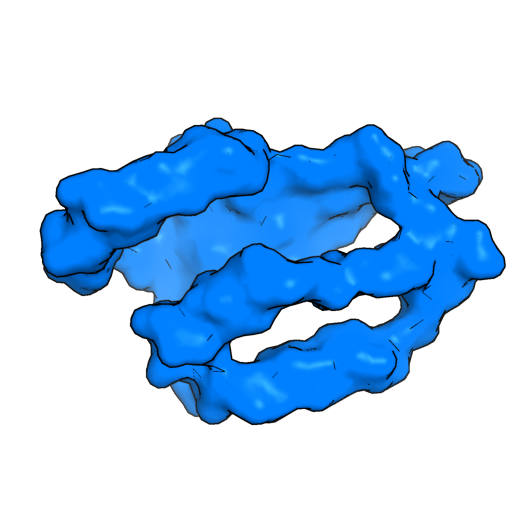.693 -12.050 1.00 86.06 101 LYS A N 1
ATOM 871 C CA . LYS A 1 101 ? 0.530 -2.935 -12.874 1.00 86.06 101 LYS A CA 1
ATOM 872 C C . LYS A 1 101 ? 1.991 -3.230 -12.551 1.00 86.06 101 LYS A C 1
ATOM 874 O O . LYS A 1 101 ? 2.838 -2.990 -13.410 1.00 86.06 101 LYS A O 1
ATOM 879 N N . PHE A 1 102 ? 2.283 -3.640 -11.316 1.00 85.19 102 PHE A N 1
ATOM 880 C CA . PHE A 1 102 ? 3.652 -3.722 -10.801 1.00 85.19 102 PHE A CA 1
ATOM 881 C C . PHE A 1 102 ? 4.153 -5.147 -10.533 1.00 85.19 102 PHE A C 1
ATOM 883 O O . PHE A 1 102 ? 5.367 -5.307 -10.461 1.00 85.19 102 PHE A O 1
ATOM 890 N N . ASN A 1 103 ? 3.278 -6.147 -10.385 1.00 80.75 103 ASN A N 1
ATOM 891 C CA . ASN A 1 103 ? 3.667 -7.564 -10.297 1.00 80.75 103 ASN A CA 1
ATOM 892 C C . ASN A 1 103 ? 3.421 -8.241 -11.647 1.00 80.75 103 ASN A C 1
ATOM 894 O O . ASN A 1 103 ? 4.283 -9.047 -12.051 1.00 80.75 103 ASN A O 1
#